Protein AF-A0A349UN51-F1 (afdb_monomer_lite)

pLDDT: mean 89.56, std 9.27, range [40.03, 98.5]

Secondary structure (DSSP, 8-state):
------------S-HHHHHHHHHHHHT--GGGSHHHHHHHHTTSS---GGG----S-HHHHH----------HHHHHHHHHHHSGGGGGHHHHHSSTTHHHHHHHHHIIIIIIIIIIIIHHHHHHHHHHSHHHHHHHHHS----

Structure (mmCIF, N/CA/C/O backbone):
data_AF-A0A349UN51-F1
#
_entry.id   AF-A0A349UN51-F1
#
loop_
_atom_site.group_PDB
_atom_site.id
_atom_site.type_symbol
_atom_site.label_atom_id
_atom_site.label_alt_id
_atom_site.label_comp_id
_atom_site.label_asym_id
_atom_site.label_entity_id
_atom_site.label_seq_id
_atom_site.pdbx_PDB_ins_code
_atom_site.Cartn_x
_atom_site.Cartn_y
_atom_site.Cartn_z
_atom_site.occupancy
_atom_site.B_iso_or_equiv
_atom_site.auth_seq_id
_atom_site.auth_comp_id
_atom_site.auth_asym_id
_atom_site.auth_atom_id
_atom_site.pdbx_PDB_model_num
ATOM 1 N N . MET A 1 1 ? 12.388 2.501 -4.720 1.00 66.38 1 MET A N 1
ATOM 2 C CA . MET A 1 1 ? 11.658 2.375 -3.442 1.00 66.38 1 MET A CA 1
ATOM 3 C C . MET A 1 1 ? 12.653 1.980 -2.362 1.00 66.38 1 MET A C 1
ATOM 5 O O . MET A 1 1 ? 13.549 1.206 -2.678 1.00 66.38 1 MET A O 1
ATOM 9 N N . ILE A 1 2 ? 12.533 2.520 -1.149 1.00 79.75 2 ILE A N 1
ATOM 10 C CA . ILE A 1 2 ? 13.297 2.068 0.024 1.00 79.75 2 ILE A CA 1
ATOM 11 C C . ILE A 1 2 ? 12.302 1.315 0.918 1.00 79.75 2 ILE A C 1
ATOM 13 O O . ILE A 1 2 ? 11.273 1.903 1.251 1.00 79.75 2 ILE A O 1
ATOM 17 N N . PRO A 1 3 ? 12.536 0.034 1.249 1.00 82.56 3 PRO A N 1
ATOM 18 C CA . PRO A 1 3 ? 11.623 -0.718 2.102 1.00 82.56 3 PRO A CA 1
ATOM 19 C C . PRO A 1 3 ? 11.697 -0.217 3.551 1.00 82.56 3 PRO A C 1
ATOM 21 O O . PRO A 1 3 ? 12.785 -0.004 4.082 1.00 82.56 3 PRO A O 1
ATOM 24 N N . VAL A 1 4 ? 10.542 -0.069 4.205 1.00 87.81 4 VAL A N 1
ATOM 25 C CA . VAL A 1 4 ? 10.435 0.271 5.633 1.00 87.81 4 VAL A CA 1
ATOM 26 C C . VAL A 1 4 ? 9.656 -0.841 6.324 1.00 87.81 4 VAL A C 1
ATOM 28 O O . VAL A 1 4 ? 8.556 -1.183 5.902 1.00 87.81 4 VAL A O 1
ATOM 31 N N . THR A 1 5 ? 10.238 -1.428 7.367 1.00 90.69 5 THR A N 1
ATOM 32 C CA . THR A 1 5 ? 9.654 -2.579 8.071 1.00 90.69 5 THR A CA 1
ATOM 33 C C . THR A 1 5 ? 8.882 -2.110 9.301 1.00 90.69 5 THR A C 1
ATOM 35 O O . THR A 1 5 ? 9.416 -1.324 10.082 1.00 90.69 5 THR A O 1
ATOM 38 N N . LYS A 1 6 ? 7.648 -2.603 9.476 1.00 92.69 6 LYS A N 1
ATOM 39 C CA . LYS A 1 6 ? 6.783 -2.298 10.632 1.00 92.69 6 LYS A CA 1
ATOM 40 C C . LYS A 1 6 ? 6.316 -3.519 11.422 1.00 92.69 6 LYS A C 1
ATOM 42 O O . LYS A 1 6 ? 5.948 -3.362 12.572 1.00 92.69 6 LYS A O 1
ATOM 47 N N . ASN A 1 7 ? 6.402 -4.722 10.846 1.00 93.19 7 ASN A N 1
ATOM 48 C CA . ASN A 1 7 ? 6.049 -5.988 11.510 1.00 93.19 7 ASN A CA 1
ATOM 49 C C . ASN A 1 7 ? 4.601 -6.064 12.025 1.00 93.19 7 ASN A C 1
ATOM 51 O O . ASN A 1 7 ? 4.333 -6.796 12.970 1.00 93.19 7 ASN A O 1
ATOM 55 N N . VAL A 1 8 ? 3.674 -5.348 11.384 1.00 94.81 8 VAL A N 1
ATOM 56 C CA . VAL A 1 8 ? 2.242 -5.400 11.698 1.00 94.81 8 VAL A CA 1
ATOM 57 C C . VAL A 1 8 ? 1.509 -6.155 10.595 1.00 94.81 8 VAL A C 1
ATOM 59 O O . VAL A 1 8 ? 1.721 -5.887 9.411 1.00 94.81 8 VAL A O 1
ATOM 62 N N . LEU A 1 9 ? 0.633 -7.079 10.991 1.00 95.19 9 LEU A N 1
ATOM 63 C CA . LEU A 1 9 ? -0.338 -7.722 10.113 1.00 95.19 9 LEU A CA 1
ATOM 64 C C . LEU A 1 9 ? -1.731 -7.209 10.480 1.00 95.19 9 LEU A C 1
ATOM 66 O O . LEU A 1 9 ? -2.155 -7.349 11.623 1.00 95.19 9 LEU A O 1
ATOM 70 N N . LEU A 1 10 ? -2.435 -6.636 9.508 1.00 96.19 10 LEU A N 1
ATOM 71 C CA . LEU A 1 10 ? -3.824 -6.215 9.664 1.00 96.19 10 LEU A CA 1
ATOM 72 C C . LEU A 1 10 ? -4.737 -7.220 8.963 1.00 96.19 10 LEU A C 1
ATOM 74 O O . LEU A 1 10 ? -4.413 -7.709 7.880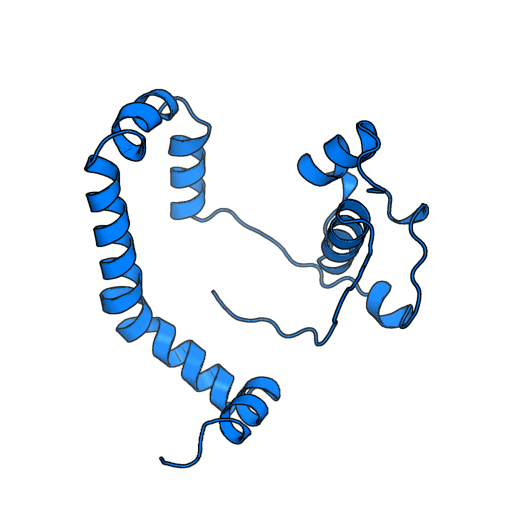 1.00 96.19 10 LEU A O 1
ATOM 78 N N . ALA A 1 11 ? -5.883 -7.509 9.570 1.00 96.81 11 ALA A N 1
ATOM 79 C CA . ALA A 1 11 ? -6.919 -8.353 8.994 1.00 96.81 11 ALA A CA 1
ATOM 80 C C . ALA A 1 11 ? -8.295 -7.804 9.378 1.00 96.81 11 ALA A C 1
ATOM 82 O O . ALA A 1 11 ? -8.501 -7.367 10.506 1.00 96.81 11 ALA A O 1
ATOM 83 N N . SER A 1 12 ? -9.230 -7.826 8.434 1.00 97.12 12 SER A N 1
ATOM 84 C CA . SER A 1 12 ? -10.606 -7.371 8.630 1.00 97.12 12 SER A CA 1
ATOM 85 C C . SER A 1 12 ? -11.520 -8.079 7.637 1.00 97.12 12 SER A C 1
ATOM 87 O O . SER A 1 12 ? -11.098 -8.400 6.526 1.00 97.12 12 SER A O 1
ATOM 89 N N . ALA A 1 13 ? -12.777 -8.287 8.025 1.00 97.00 13 ALA A N 1
ATOM 90 C CA . ALA A 1 13 ? -13.837 -8.673 7.094 1.00 97.00 13 ALA A CA 1
ATOM 91 C C . ALA A 1 13 ? -14.400 -7.463 6.319 1.00 97.00 13 ALA A C 1
ATOM 93 O O . ALA A 1 13 ? -14.981 -7.636 5.251 1.00 97.00 13 ALA A O 1
ATOM 94 N N . ASP A 1 14 ? -14.209 -6.250 6.845 1.00 98.06 14 ASP A N 1
ATOM 95 C CA . ASP A 1 14 ? -14.571 -4.984 6.206 1.00 98.06 14 ASP A CA 1
ATOM 96 C C . ASP A 1 14 ? -13.337 -4.383 5.513 1.00 98.06 14 ASP A C 1
ATOM 98 O O . ASP A 1 14 ? -12.338 -4.041 6.159 1.00 98.06 14 ASP A O 1
ATOM 102 N N . CYS A 1 15 ? -13.415 -4.270 4.185 1.00 96.56 15 CYS A N 1
ATOM 103 C CA . CYS A 1 15 ? -12.338 -3.762 3.340 1.00 96.56 15 CYS A CA 1
ATOM 104 C C . CYS A 1 15 ? -12.100 -2.252 3.483 1.00 96.56 15 CYS A C 1
ATOM 106 O O . CYS A 1 15 ? -10.987 -1.794 3.250 1.00 96.56 15 CYS A O 1
ATOM 108 N N . VAL A 1 16 ? -13.103 -1.476 3.893 1.00 98.31 16 VAL A N 1
ATOM 109 C CA . VAL A 1 16 ? -12.945 -0.038 4.141 1.00 98.31 16 VAL A CA 1
ATOM 110 C C . VAL A 1 16 ? -12.294 0.177 5.504 1.00 98.31 16 VAL A C 1
ATOM 112 O O . VAL A 1 16 ? -11.398 1.011 5.632 1.00 98.31 16 VAL A O 1
ATOM 115 N N . ALA A 1 17 ? -12.680 -0.623 6.501 1.00 98.25 17 ALA A N 1
ATOM 116 C CA . ALA A 1 17 ? -12.132 -0.522 7.850 1.00 98.25 17 ALA A CA 1
ATOM 117 C C . ALA A 1 17 ? -10.625 -0.810 7.894 1.00 98.25 17 ALA A C 1
ATOM 119 O O . ALA A 1 17 ? -9.873 -0.081 8.542 1.00 98.25 17 ALA A O 1
ATOM 120 N N . ILE A 1 18 ? -10.156 -1.836 7.172 1.00 97.62 18 ILE A N 1
ATOM 121 C CA . ILE A 1 18 ? -8.720 -2.155 7.132 1.00 97.62 18 ILE A CA 1
ATOM 122 C C . ILE A 1 18 ? -7.905 -1.045 6.462 1.00 97.62 18 ILE A C 1
ATOM 124 O O . ILE A 1 18 ? -6.843 -0.686 6.970 1.00 97.62 18 ILE A O 1
ATOM 128 N N . ASP A 1 19 ? -8.422 -0.456 5.380 1.00 97.56 19 ASP A N 1
ATOM 129 C CA . ASP A 1 19 ? -7.771 0.656 4.689 1.00 97.56 19 ASP A CA 1
ATOM 130 C C . ASP A 1 19 ? -7.739 1.912 5.569 1.00 97.56 19 ASP A C 1
ATOM 132 O O . ASP A 1 19 ? -6.721 2.605 5.620 1.00 97.56 19 ASP A O 1
ATOM 136 N N . ALA A 1 20 ? -8.813 2.185 6.316 1.00 98.12 20 ALA A N 1
ATOM 137 C CA . ALA A 1 20 ? -8.876 3.299 7.256 1.00 98.12 20 ALA A CA 1
ATOM 138 C C . ALA A 1 20 ? -7.871 3.157 8.406 1.00 98.12 20 ALA A C 1
ATOM 140 O O . ALA A 1 20 ? -7.131 4.098 8.706 1.00 98.12 20 ALA A O 1
ATOM 141 N N . VAL A 1 21 ? -7.784 1.972 9.015 1.00 97.75 21 VAL A N 1
ATOM 142 C CA . VAL A 1 21 ? -6.797 1.692 10.067 1.00 97.75 21 VAL A CA 1
ATOM 143 C C . VAL A 1 21 ? -5.375 1.789 9.511 1.00 97.75 21 VAL A C 1
ATOM 145 O O . VAL A 1 21 ? -4.534 2.461 10.110 1.00 97.75 21 VAL A O 1
ATOM 148 N N . ALA A 1 22 ? -5.109 1.211 8.335 1.00 96.94 22 ALA A N 1
ATOM 149 C CA . ALA A 1 22 ? -3.801 1.295 7.689 1.00 96.94 22 ALA A CA 1
ATOM 150 C C . ALA A 1 22 ? -3.403 2.749 7.378 1.00 96.94 22 ALA A C 1
ATOM 152 O O . ALA A 1 22 ? -2.272 3.149 7.664 1.00 96.94 22 ALA A O 1
ATOM 153 N N . ALA A 1 23 ? -4.321 3.560 6.841 1.00 97.06 23 ALA A N 1
ATOM 154 C CA . ALA A 1 23 ? -4.095 4.980 6.570 1.00 97.06 23 ALA A CA 1
ATOM 155 C C . ALA A 1 23 ? -3.735 5.750 7.849 1.00 97.06 23 ALA A C 1
ATOM 157 O O . ALA A 1 23 ? -2.716 6.447 7.874 1.00 97.06 23 ALA A O 1
ATOM 158 N N . ARG A 1 24 ? -4.503 5.552 8.929 1.00 97.12 24 ARG A N 1
ATOM 159 C CA . ARG A 1 24 ? -4.241 6.165 10.240 1.00 97.12 24 ARG A CA 1
ATOM 160 C C . ARG A 1 24 ? -2.874 5.771 10.795 1.00 97.12 24 ARG A C 1
ATOM 162 O O . ARG A 1 24 ? -2.120 6.649 11.212 1.00 97.12 24 ARG A O 1
ATOM 169 N N . MET A 1 25 ? -2.527 4.482 10.756 1.00 97.25 25 MET A N 1
ATOM 170 C CA . MET A 1 25 ? -1.227 3.985 11.231 1.00 97.25 25 MET A CA 1
ATOM 171 C C . MET A 1 25 ? -0.060 4.542 10.412 1.00 97.25 25 MET A C 1
ATOM 173 O O . MET A 1 25 ? 0.984 4.897 10.960 1.00 97.25 25 MET A O 1
ATOM 177 N N . MET A 1 26 ? -0.242 4.705 9.099 1.00 96.06 26 MET A N 1
ATOM 178 C CA . MET A 1 26 ? 0.733 5.380 8.239 1.00 96.06 26 MET A CA 1
ATOM 179 C C . MET A 1 26 ? 0.849 6.889 8.520 1.00 96.06 26 MET A C 1
ATOM 181 O O . MET A 1 26 ? 1.828 7.506 8.101 1.00 96.06 26 MET A O 1
ATOM 185 N N . GLY A 1 27 ? -0.079 7.472 9.281 1.00 95.69 27 GLY A N 1
ATOM 186 C CA . GLY A 1 27 ? -0.089 8.883 9.663 1.00 95.69 27 GLY A CA 1
ATOM 187 C C . GLY A 1 27 ? -0.921 9.781 8.748 1.00 95.69 27 GLY A C 1
ATOM 188 O O . GLY A 1 27 ? -0.769 11.000 8.804 1.00 95.69 27 GLY A O 1
ATOM 189 N N . PHE A 1 28 ? -1.784 9.199 7.915 1.00 96.12 28 PHE A N 1
ATOM 190 C CA . PHE A 1 28 ? -2.723 9.926 7.066 1.00 96.12 28 PHE A CA 1
ATOM 191 C C . PHE A 1 28 ? -4.092 10.060 7.739 1.00 96.12 28 PHE A C 1
ATOM 193 O O . PHE A 1 28 ? -4.446 9.264 8.607 1.00 96.12 28 PHE A O 1
ATOM 200 N N . ASP A 1 29 ? -4.870 11.057 7.316 1.00 95.88 29 ASP A N 1
ATOM 201 C CA . ASP A 1 29 ? -6.291 11.161 7.657 1.00 95.88 29 ASP A CA 1
ATOM 202 C C . ASP A 1 29 ? -7.100 10.217 6.745 1.00 95.88 29 ASP A C 1
ATOM 204 O O . ASP A 1 29 ? -7.156 10.464 5.533 1.00 95.88 29 ASP A O 1
ATOM 208 N N . PRO A 1 30 ? -7.733 9.151 7.279 1.00 97.00 30 PRO A N 1
ATOM 209 C CA . PRO A 1 30 ? -8.507 8.204 6.479 1.00 97.00 30 PRO A CA 1
ATOM 210 C C . PRO A 1 30 ? -9.613 8.874 5.664 1.00 97.00 30 PRO A C 1
ATOM 212 O O . PRO A 1 30 ? -9.786 8.571 4.485 1.00 97.00 30 PRO A O 1
ATOM 215 N N . MET A 1 31 ? -10.326 9.832 6.257 1.00 97.38 31 MET A N 1
ATOM 216 C CA . MET A 1 31 ? -11.446 10.511 5.601 1.00 97.38 31 MET A CA 1
ATOM 217 C C . MET A 1 31 ? -10.979 11.595 4.620 1.00 97.38 31 MET A C 1
ATOM 219 O O . MET A 1 31 ? -11.751 12.020 3.760 1.00 97.38 31 MET A O 1
ATOM 223 N N . GLY A 1 32 ? -9.706 11.991 4.682 1.00 95.81 32 GLY A N 1
ATOM 224 C CA . GLY A 1 32 ? -9.054 12.805 3.658 1.00 95.81 32 GLY A CA 1
ATOM 225 C C . GLY A 1 32 ? -8.800 12.048 2.347 1.00 95.81 32 GLY A C 1
ATOM 226 O O . GLY A 1 32 ? -8.598 12.675 1.306 1.00 95.81 32 GLY A O 1
ATOM 227 N N . HIS A 1 33 ? -8.835 10.711 2.361 1.00 94.56 33 HIS A N 1
ATOM 228 C CA . HIS A 1 33 ? -8.710 9.891 1.159 1.00 94.56 33 HIS A CA 1
ATOM 229 C C . HIS A 1 33 ? -10.078 9.616 0.527 1.00 94.56 33 HIS A C 1
ATOM 231 O O . HIS A 1 33 ? -10.910 8.900 1.082 1.00 94.56 33 HIS A O 1
ATOM 237 N N . ASP A 1 34 ? -10.283 10.124 -0.693 1.00 95.31 34 ASP A N 1
ATOM 238 C CA . ASP A 1 34 ? -11.571 10.045 -1.394 1.00 95.31 34 ASP A CA 1
ATOM 239 C C . ASP A 1 34 ? -12.128 8.625 -1.517 1.00 95.31 34 ASP A C 1
ATOM 241 O O . ASP A 1 34 ? -13.333 8.437 -1.405 1.00 95.31 34 ASP A O 1
ATOM 245 N N . PHE A 1 35 ? -11.287 7.615 -1.737 1.00 95.25 35 PHE A N 1
ATOM 246 C CA . PHE A 1 35 ? -11.764 6.240 -1.889 1.00 95.25 35 PHE A CA 1
ATOM 247 C C . PHE A 1 35 ? -12.309 5.657 -0.574 1.00 95.25 35 PHE A C 1
ATOM 249 O O . PHE A 1 35 ? -13.360 5.022 -0.609 1.00 95.25 35 PHE A O 1
ATOM 256 N N . ILE A 1 36 ? -11.673 5.935 0.572 1.00 97.88 36 ILE A N 1
ATOM 257 C CA . ILE A 1 36 ? -12.162 5.523 1.902 1.00 97.88 36 ILE A CA 1
ATOM 258 C C . ILE A 1 36 ? -13.439 6.293 2.230 1.00 97.88 36 ILE A C 1
ATOM 260 O O . ILE A 1 36 ? -14.475 5.698 2.529 1.00 97.88 36 ILE A O 1
ATOM 264 N N . ARG A 1 37 ? -13.389 7.624 2.097 1.00 98.38 37 ARG A N 1
ATOM 265 C CA . ARG A 1 37 ? -14.515 8.507 2.397 1.00 98.38 37 ARG A CA 1
ATOM 266 C C . ARG A 1 37 ? -15.752 8.158 1.572 1.00 98.38 37 ARG A C 1
ATOM 268 O O . ARG A 1 37 ? -16.826 7.979 2.135 1.00 98.38 37 ARG A O 1
ATOM 275 N N . LEU A 1 38 ? -15.615 8.020 0.252 1.00 98.25 38 LEU A N 1
ATOM 276 C CA . LEU A 1 38 ? -16.740 7.702 -0.631 1.00 98.25 38 LEU A CA 1
ATOM 277 C C . LEU A 1 38 ? -17.289 6.291 -0.399 1.00 98.25 38 LEU A C 1
ATOM 279 O O . LEU A 1 38 ? -18.484 6.079 -0.595 1.00 98.25 38 LEU A O 1
ATOM 283 N N . ALA A 1 39 ? -16.451 5.317 -0.030 1.00 98.12 39 ALA A N 1
ATOM 284 C CA . ALA A 1 39 ? -16.924 3.976 0.306 1.00 98.12 39 ALA A CA 1
ATOM 285 C C . ALA A 1 39 ? -17.747 3.991 1.603 1.00 98.12 39 ALA A C 1
ATOM 287 O O . ALA A 1 39 ? -18.840 3.424 1.638 1.00 98.12 39 ALA A O 1
ATOM 288 N N . HIS A 1 40 ? -17.275 4.721 2.616 1.00 98.38 40 HIS A N 1
ATOM 289 C CA . HIS A 1 40 ? -17.994 4.921 3.870 1.00 98.38 40 HIS A CA 1
ATOM 290 C C . HIS A 1 40 ? -19.322 5.664 3.680 1.00 98.38 40 HIS A C 1
ATOM 292 O O . HIS A 1 40 ? -20.367 5.177 4.101 1.00 98.38 40 HIS A O 1
ATOM 298 N N . GLU A 1 41 ? -19.315 6.796 2.969 1.00 98.00 41 GLU A N 1
ATOM 299 C CA . GLU A 1 41 ? -20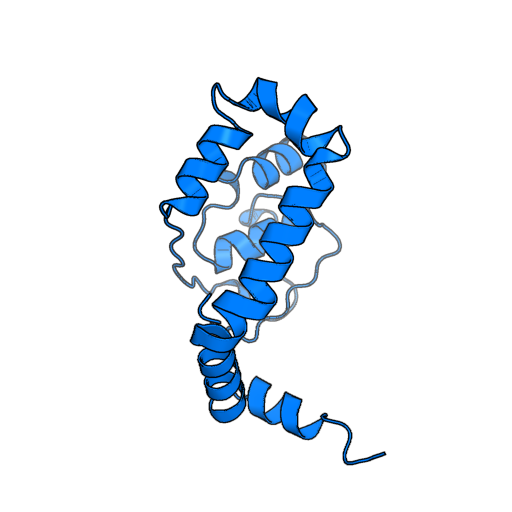.524 7.581 2.669 1.00 98.00 41 GLU A CA 1
ATOM 300 C C . GLU A 1 41 ? -21.582 6.776 1.893 1.00 98.00 41 GLU A C 1
ATOM 302 O O . GLU A 1 41 ? -22.774 7.065 1.979 1.00 98.00 41 GLU A O 1
ATOM 307 N N . ARG A 1 42 ? -21.160 5.755 1.137 1.00 98.00 42 ARG A N 1
ATOM 308 C CA . ARG A 1 42 ? -22.047 4.846 0.394 1.00 98.00 42 ARG A CA 1
ATOM 309 C C . ARG A 1 42 ? -22.453 3.596 1.178 1.00 98.00 42 ARG A C 1
ATOM 311 O O . ARG A 1 42 ? -23.161 2.762 0.620 1.00 98.00 42 ARG A O 1
ATOM 318 N N . GLY A 1 43 ? -22.013 3.447 2.428 1.00 97.44 43 GLY A N 1
ATOM 319 C CA . GLY A 1 43 ? -22.319 2.283 3.262 1.00 97.44 43 GLY A CA 1
ATOM 320 C C . GLY A 1 43 ? -21.666 0.983 2.784 1.00 97.44 43 GLY A C 1
ATOM 321 O O . GLY A 1 43 ? -22.192 -0.092 3.052 1.00 97.44 43 GLY A O 1
ATOM 322 N N . LEU A 1 44 ? -20.547 1.066 2.054 1.00 97.69 44 LEU A N 1
ATOM 323 C CA . LEU A 1 44 ? -19.795 -0.107 1.581 1.00 97.69 44 LEU A CA 1
ATOM 324 C C . LEU A 1 44 ? -18.831 -0.667 2.643 1.00 97.69 44 LEU A C 1
ATOM 326 O O . LEU A 1 44 ? -18.229 -1.713 2.421 1.00 97.69 44 LEU A O 1
ATOM 330 N N . GLY A 1 45 ? -18.691 0.034 3.769 1.00 97.81 45 GLY A N 1
ATOM 331 C CA . GLY A 1 45 ? -17.868 -0.324 4.921 1.00 97.81 45 GLY A CA 1
ATOM 332 C C . GLY A 1 45 ? -17.629 0.890 5.822 1.00 97.81 45 GLY A C 1
ATOM 333 O O . GLY A 1 45 ? -18.158 1.981 5.575 1.00 97.81 45 GLY A O 1
ATOM 334 N N . THR A 1 46 ? -16.822 0.727 6.863 1.00 98.50 46 THR A N 1
ATOM 335 C CA . THR A 1 46 ? -16.588 1.761 7.880 1.00 98.50 46 THR A CA 1
ATOM 336 C C . THR A 1 46 ? -15.246 2.461 7.666 1.00 98.50 46 THR A C 1
ATOM 338 O O . THR A 1 46 ? -14.196 1.854 7.818 1.00 98.50 46 THR A O 1
ATOM 341 N N . GLY A 1 47 ? -15.260 3.753 7.315 1.00 97.62 47 GLY A N 1
ATOM 342 C CA . GLY A 1 47 ? -14.042 4.544 7.071 1.00 97.62 47 GLY A CA 1
ATOM 343 C C . GLY A 1 47 ? -13.586 5.408 8.248 1.00 97.62 47 GLY A C 1
ATOM 344 O O . GLY A 1 47 ? -12.456 5.894 8.256 1.00 97.62 47 GLY A O 1
ATOM 345 N N . ARG A 1 48 ? -14.454 5.617 9.242 1.00 97.81 48 ARG A N 1
ATOM 346 C CA . ARG A 1 48 ? -14.150 6.405 10.442 1.00 97.81 48 ARG A CA 1
ATOM 347 C C . ARG A 1 48 ? -13.538 5.520 11.507 1.00 97.81 48 ARG A C 1
ATOM 349 O O . ARG A 1 48 ? -14.150 4.544 11.926 1.00 97.81 48 ARG A O 1
ATOM 356 N N . THR A 1 49 ? -12.344 5.870 11.964 1.00 95.06 49 THR A N 1
ATOM 357 C CA . THR A 1 49 ? -11.576 5.024 12.883 1.00 95.06 49 THR A CA 1
ATOM 358 C C . THR A 1 49 ? -12.197 4.889 14.265 1.00 95.06 49 THR A C 1
ATOM 360 O O . THR A 1 49 ? -11.953 3.900 14.942 1.00 95.06 49 THR A O 1
ATOM 363 N N . GLU A 1 50 ? -13.036 5.839 14.665 1.00 95.75 50 GLU A N 1
ATOM 364 C CA . GLU A 1 50 ? -13.751 5.834 15.944 1.00 95.75 50 GLU A CA 1
ATOM 365 C C . GLU A 1 50 ? -14.918 4.834 15.947 1.00 95.75 50 GLU A C 1
ATOM 367 O O . GLU A 1 50 ? -15.404 4.452 17.008 1.00 95.75 50 GLU A O 1
ATOM 372 N N . GLU A 1 51 ? -15.365 4.416 14.761 1.00 97.25 51 GLU A N 1
ATOM 373 C CA . GLU A 1 51 ? -16.450 3.454 14.549 1.00 97.25 51 GLU A CA 1
ATOM 374 C C . GLU A 1 51 ? -15.913 2.024 14.326 1.00 97.25 51 GLU A C 1
ATOM 376 O O . GLU A 1 51 ? -16.692 1.095 14.117 1.00 97.25 51 GLU A O 1
ATOM 381 N N . ILE A 1 52 ? -14.587 1.834 14.361 1.00 97.25 52 ILE A N 1
ATOM 382 C CA . ILE A 1 52 ? -13.922 0.549 14.113 1.00 97.25 52 ILE A CA 1
ATOM 383 C C . ILE A 1 52 ? -13.439 -0.044 15.437 1.00 97.25 52 ILE A C 1
ATOM 385 O O . ILE A 1 52 ? -12.652 0.562 16.163 1.00 97.25 52 ILE A O 1
ATOM 389 N N . GLU A 1 53 ? -13.862 -1.273 15.723 1.00 97.19 53 GLU A N 1
ATOM 390 C CA . GLU A 1 53 ? -13.333 -2.055 16.836 1.00 97.19 53 GLU A CA 1
ATOM 391 C C . GLU A 1 53 ? -12.008 -2.718 16.438 1.00 97.19 53 GLU A C 1
ATOM 393 O O . GLU A 1 53 ? -11.933 -3.456 15.454 1.00 97.19 53 GLU A O 1
ATOM 398 N N . ILE A 1 54 ? -10.957 -2.482 17.225 1.00 96.88 54 ILE A N 1
ATOM 399 C CA . ILE A 1 54 ? -9.679 -3.178 17.071 1.00 96.88 54 ILE A CA 1
ATOM 400 C C . ILE A 1 54 ? -9.659 -4.377 18.011 1.00 96.88 54 ILE A C 1
ATOM 402 O O . ILE A 1 54 ? -9.593 -4.229 19.231 1.00 96.88 54 ILE A O 1
ATOM 406 N N . VAL A 1 55 ? -9.668 -5.570 17.423 1.00 94.62 55 VAL A N 1
ATOM 407 C CA . VAL A 1 55 ? -9.489 -6.831 18.144 1.00 94.62 55 VAL A CA 1
ATOM 408 C C . VAL A 1 55 ? -8.038 -7.279 17.978 1.00 94.62 55 VAL A C 1
ATOM 410 O O . VAL A 1 55 ? -7.558 -7.434 16.857 1.00 94.62 55 VAL A O 1
ATOM 413 N N . GLY A 1 56 ? -7.333 -7.494 19.089 1.00 93.94 56 GLY A N 1
ATOM 414 C CA . GLY A 1 56 ? -5.928 -7.906 19.094 1.00 93.94 56 GLY A CA 1
ATOM 415 C C . GLY A 1 56 ? -5.016 -6.850 19.709 1.00 93.94 56 GLY A C 1
ATOM 416 O O . GLY A 1 56 ? -5.293 -6.350 20.798 1.00 93.94 56 GLY A O 1
ATOM 417 N N . ASP A 1 57 ? -3.906 -6.550 19.036 1.00 94.38 57 ASP A N 1
ATOM 418 C CA . ASP A 1 57 ? -2.888 -5.628 19.542 1.00 94.38 57 ASP A CA 1
ATOM 419 C C . ASP A 1 57 ? -3.306 -4.161 19.338 1.00 94.38 57 ASP A C 1
ATOM 421 O O . ASP A 1 57 ? -3.109 -3.563 18.275 1.00 94.38 57 ASP A O 1
ATOM 425 N N . GLY A 1 58 ? -3.919 -3.588 20.376 1.00 92.94 58 GLY A N 1
ATOM 426 C CA . GLY A 1 58 ? -4.336 -2.187 20.395 1.00 92.94 58 GLY A CA 1
ATOM 427 C C . GLY A 1 58 ? -3.172 -1.194 20.427 1.00 92.94 58 GLY A C 1
ATOM 428 O O . GLY A 1 58 ? -3.320 -0.085 19.910 1.00 92.94 58 GLY A O 1
ATOM 429 N N . ASP A 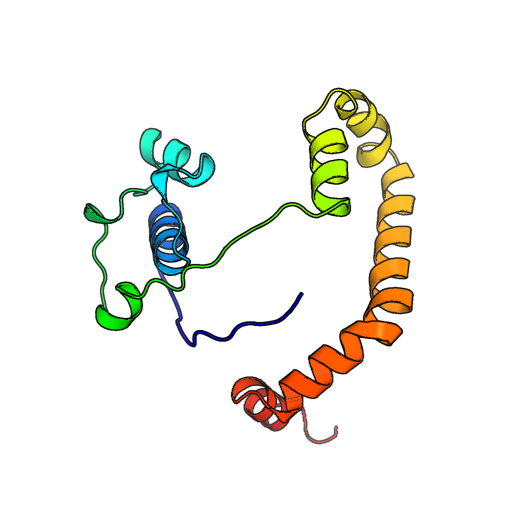1 59 ? -2.014 -1.584 20.969 1.00 93.31 59 ASP A N 1
ATOM 430 C CA . ASP A 1 59 ? -0.837 -0.715 21.047 1.00 93.31 59 ASP A CA 1
ATOM 431 C C . ASP A 1 59 ? -0.235 -0.524 19.652 1.00 93.31 59 ASP A C 1
ATOM 433 O O . ASP A 1 59 ? 0.001 0.611 19.227 1.00 93.31 59 ASP A O 1
ATOM 437 N N . ALA A 1 60 ? -0.093 -1.614 18.890 1.00 92.75 60 ALA A N 1
ATOM 438 C CA . ALA A 1 60 ? 0.334 -1.556 17.494 1.00 92.75 60 ALA A CA 1
ATOM 439 C C . ALA A 1 60 ? -0.628 -0.708 16.645 1.00 92.75 60 ALA A C 1
ATOM 441 O O . ALA A 1 60 ? -0.195 0.127 15.849 1.00 92.75 60 ALA A O 1
ATOM 442 N N . ALA A 1 61 ? -1.941 -0.866 16.839 1.00 93.19 61 ALA A N 1
ATOM 443 C CA . ALA A 1 61 ? -2.956 -0.093 16.120 1.00 93.19 61 ALA A CA 1
ATOM 444 C C . ALA A 1 61 ? -2.984 1.403 16.499 1.00 93.19 61 ALA A C 1
ATOM 446 O O . ALA A 1 61 ? -3.541 2.223 15.761 1.00 93.19 61 ALA A O 1
ATOM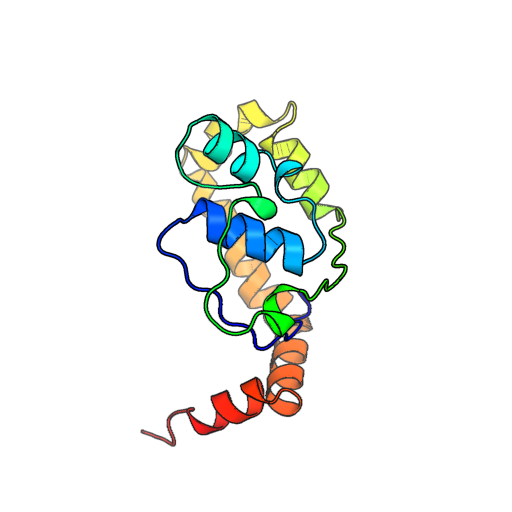 447 N N . ALA A 1 62 ? -2.412 1.780 17.644 1.00 93.69 62 ALA A N 1
ATOM 448 C CA . ALA A 1 62 ? -2.290 3.168 18.084 1.00 93.69 62 ALA A CA 1
ATOM 449 C C . ALA A 1 62 ? -1.032 3.870 17.545 1.00 93.69 62 ALA A C 1
ATOM 451 O O . ALA A 1 62 ? -0.911 5.092 17.687 1.00 93.69 62 ALA A O 1
ATOM 452 N N . GLU A 1 63 ? -0.110 3.140 16.911 1.00 95.88 63 GLU A N 1
ATOM 453 C CA . GLU A 1 63 ? 1.076 3.733 16.302 1.00 95.88 63 GLU A CA 1
ATOM 454 C C . GLU A 1 63 ? 0.721 4.750 15.208 1.00 95.88 63 GLU A C 1
ATOM 456 O O . GLU A 1 63 ? -0.266 4.627 14.484 1.00 95.88 63 GLU A O 1
ATOM 461 N N . ASN A 1 64 ? 1.584 5.755 15.048 1.00 95.44 64 ASN A N 1
ATOM 462 C CA . ASN A 1 64 ? 1.532 6.693 13.935 1.00 95.44 64 ASN A CA 1
ATOM 463 C C . ASN A 1 64 ? 2.936 6.847 13.350 1.00 95.44 64 ASN A C 1
ATOM 465 O O . ASN A 1 64 ? 3.827 7.444 13.961 1.00 95.44 64 ASN A O 1
ATOM 469 N N . TRP A 1 65 ? 3.139 6.292 12.159 1.00 95.69 65 TRP A N 1
ATOM 470 C CA . TRP A 1 65 ? 4.447 6.220 11.513 1.00 95.69 65 TRP A CA 1
ATOM 471 C C . TRP A 1 65 ? 4.874 7.512 10.828 1.00 95.69 65 TRP A C 1
ATOM 473 O O . TRP A 1 65 ? 6.035 7.603 10.425 1.00 95.69 65 TRP A O 1
ATOM 483 N N . ARG A 1 66 ? 3.970 8.498 10.725 1.00 94.88 66 ARG A N 1
ATOM 484 C CA . ARG A 1 66 ? 4.226 9.823 10.142 1.00 94.88 66 ARG A CA 1
ATOM 485 C C . ARG A 1 66 ? 4.887 9.727 8.770 1.00 94.88 66 ARG A C 1
ATOM 487 O O . ARG A 1 66 ? 5.881 10.396 8.486 1.00 94.88 66 ARG A O 1
ATOM 494 N N . PHE A 1 67 ? 4.372 8.838 7.928 1.00 93.44 67 PHE A N 1
ATOM 495 C CA . PHE A 1 67 ? 4.842 8.751 6.561 1.00 93.44 67 PHE A CA 1
ATOM 496 C C . PHE A 1 67 ? 4.427 9.992 5.786 1.00 93.44 67 PHE A C 1
ATOM 498 O O . PHE A 1 67 ? 3.362 10.572 5.980 1.00 93.44 67 PHE A O 1
ATOM 505 N N . HIS A 1 68 ? 5.304 10.384 4.872 1.00 87.00 68 HIS A N 1
ATOM 506 C CA . HIS A 1 68 ? 5.068 11.492 3.972 1.00 87.00 68 HIS A CA 1
ATOM 507 C C . HIS A 1 68 ? 5.215 10.994 2.544 1.00 87.00 68 HIS A C 1
ATOM 509 O O . HIS A 1 68 ? 6.232 10.409 2.169 1.00 87.00 68 HIS A O 1
ATOM 515 N N . THR A 1 69 ? 4.189 11.239 1.741 1.00 79.31 69 THR A N 1
ATOM 516 C CA . THR A 1 69 ? 4.234 11.036 0.296 1.00 79.31 69 THR A CA 1
ATOM 517 C C . THR A 1 69 ? 4.521 12.366 -0.381 1.00 79.31 69 THR A C 1
ATOM 519 O O . THR A 1 69 ? 3.909 13.376 -0.043 1.00 79.31 69 THR A O 1
ATOM 522 N N . GLY A 1 70 ? 5.431 12.365 -1.350 1.00 74.00 70 GLY A N 1
ATOM 523 C CA . GLY A 1 70 ? 5.710 13.519 -2.198 1.00 74.00 70 GLY A CA 1
ATOM 524 C C . GLY A 1 70 ? 5.529 13.166 -3.666 1.00 74.00 70 GLY A C 1
ATOM 525 O O . GLY A 1 70 ? 5.629 11.998 -4.049 1.00 74.00 70 GLY A O 1
ATOM 526 N N . ASP A 1 71 ? 5.292 14.183 -4.487 1.00 72.25 71 ASP A N 1
ATOM 527 C CA . ASP A 1 71 ? 5.306 14.025 -5.933 1.00 72.25 71 ASP A CA 1
ATOM 528 C C . ASP A 1 71 ? 6.730 14.159 -6.473 1.00 72.25 71 ASP A C 1
ATOM 530 O O . ASP A 1 71 ? 7.447 15.114 -6.177 1.00 72.25 71 ASP A O 1
ATOM 534 N N . ASN A 1 72 ? 7.148 13.186 -7.278 1.00 77.12 72 ASN A N 1
ATOM 535 C CA . ASN A 1 72 ? 8.375 13.269 -8.057 1.00 77.12 72 ASN A CA 1
ATOM 536 C C . ASN A 1 72 ? 8.036 13.591 -9.521 1.00 77.12 72 ASN A C 1
ATOM 538 O O . ASN A 1 72 ? 6.879 13.546 -9.931 1.00 77.12 72 ASN A O 1
ATOM 542 N N . ALA A 1 73 ? 9.044 13.907 -10.337 1.00 70.81 73 ALA A N 1
ATOM 543 C CA . ALA A 1 73 ? 8.822 14.280 -11.737 1.00 70.81 73 ALA A CA 1
ATOM 544 C C . ALA A 1 73 ? 8.001 13.231 -12.515 1.00 70.81 73 ALA A C 1
ATOM 546 O O . ALA A 1 73 ? 7.138 13.591 -13.313 1.00 70.81 73 ALA A O 1
ATOM 547 N N . ALA A 1 74 ? 8.214 11.941 -12.240 1.00 71.62 74 ALA A N 1
ATOM 548 C CA . ALA A 1 74 ? 7.469 10.864 -12.880 1.00 71.62 74 ALA A CA 1
ATOM 549 C C . ALA A 1 74 ? 6.004 10.798 -12.409 1.00 71.62 74 ALA A C 1
ATOM 551 O O . ALA A 1 74 ? 5.114 10.637 -13.242 1.00 71.62 74 ALA A O 1
ATOM 552 N N . SER A 1 75 ? 5.726 10.969 -11.110 1.00 71.56 75 SER A N 1
ATOM 553 C CA . SER A 1 75 ? 4.352 10.972 -10.589 1.00 71.56 75 SER A CA 1
ATOM 554 C C . SER A 1 75 ? 3.576 12.205 -11.048 1.00 71.56 75 SER A C 1
ATOM 556 O O . SER A 1 75 ? 2.408 12.082 -11.412 1.00 71.56 75 SER A O 1
ATOM 558 N N . SER A 1 76 ? 4.225 13.368 -11.132 1.00 75.12 76 SER A N 1
ATOM 559 C CA . SER A 1 76 ? 3.619 14.602 -11.643 1.00 75.12 76 SER A CA 1
ATOM 560 C C . SER A 1 76 ? 3.255 14.498 -13.125 1.00 75.12 76 SER A C 1
ATOM 562 O O . SER A 1 76 ? 2.130 14.823 -13.508 1.00 75.12 76 SER A O 1
ATOM 564 N N . VAL A 1 77 ? 4.169 13.993 -13.965 1.00 77.50 77 VAL A N 1
ATOM 565 C CA . VAL A 1 77 ? 3.887 13.745 -15.391 1.00 77.50 77 VAL A CA 1
ATOM 566 C C . VAL A 1 77 ? 2.798 12.684 -15.544 1.00 77.50 77 VAL A C 1
ATOM 568 O O . VAL A 1 77 ? 1.875 12.864 -16.336 1.00 77.50 77 VAL A O 1
ATOM 571 N N . GLY A 1 78 ? 2.848 11.617 -14.743 1.00 73.69 78 GLY A N 1
ATOM 572 C CA . GLY A 1 78 ? 1.809 10.591 -14.704 1.00 73.69 78 GLY A CA 1
ATOM 573 C C . GLY A 1 78 ? 0.433 11.178 -14.395 1.00 73.69 78 GLY A C 1
ATOM 574 O O . GLY A 1 78 ? -0.504 10.959 -15.157 1.00 73.69 78 GLY A O 1
ATOM 575 N N . LYS A 1 79 ? 0.311 12.000 -13.346 1.00 76.56 79 LYS A N 1
ATOM 576 C CA . LYS A 1 79 ? -0.943 12.684 -12.988 1.00 76.56 79 LYS A CA 1
ATOM 577 C C . LYS A 1 79 ? -1.441 13.602 -14.106 1.00 76.56 79 LYS A C 1
ATOM 579 O O . LYS A 1 79 ? -2.634 13.594 -14.398 1.00 76.56 79 LYS A O 1
ATOM 584 N N . LEU A 1 80 ? -0.551 14.338 -14.775 1.00 79.19 80 LEU A N 1
ATOM 585 C CA . LEU A 1 80 ? -0.912 15.198 -15.907 1.00 79.19 80 LEU A CA 1
ATOM 586 C C . LEU A 1 80 ? -1.440 14.394 -17.107 1.00 79.19 80 LEU A C 1
ATOM 588 O O . LEU A 1 80 ? -2.429 14.782 -17.728 1.00 79.19 80 LEU A O 1
ATOM 592 N N . MET A 1 81 ? -0.806 13.264 -17.418 1.00 76.00 81 MET A N 1
ATOM 593 C CA . MET A 1 81 ? -1.243 12.361 -18.486 1.00 76.00 81 MET A CA 1
ATOM 594 C C . MET A 1 81 ? -2.546 11.633 -18.129 1.00 76.00 81 MET A C 1
ATOM 596 O O . MET A 1 81 ? -3.376 11.371 -19.005 1.00 76.00 81 MET A O 1
ATOM 600 N N . TRP A 1 82 ? -2.735 11.299 -16.848 1.00 72.75 82 TRP A N 1
ATOM 601 C CA . TRP A 1 82 ? -3.852 10.471 -16.397 1.00 72.75 82 TRP A CA 1
ATOM 602 C C . TRP A 1 82 ? -5.130 11.265 -16.092 1.00 72.75 82 TRP A C 1
ATOM 604 O O . TRP A 1 82 ? -6.236 10.862 -16.459 1.00 72.75 82 TRP A O 1
ATOM 614 N N . PHE A 1 83 ? -4.978 12.416 -15.442 1.00 79.19 83 PHE A N 1
ATOM 615 C CA . PHE A 1 83 ? -6.081 13.236 -14.939 1.00 79.19 83 PHE A CA 1
ATOM 616 C C . PHE A 1 83 ? -6.126 14.642 -15.557 1.00 79.19 83 PHE A C 1
ATOM 618 O O . PHE A 1 83 ? -7.091 15.368 -15.339 1.00 79.19 83 PHE A O 1
ATOM 625 N N . GLY A 1 84 ? -5.113 15.027 -16.338 1.00 80.44 84 GLY A N 1
ATOM 626 C CA . GLY A 1 84 ? -5.024 16.334 -16.989 1.00 80.44 84 GLY A CA 1
ATOM 627 C C . GLY A 1 84 ? -5.559 16.368 -18.432 1.00 80.44 84 GLY A C 1
ATOM 628 O O . GLY A 1 84 ? -6.207 15.427 -18.898 1.00 80.44 84 GLY A O 1
ATOM 629 N N . PRO A 1 85 ? -5.273 17.446 -19.187 1.00 79.50 85 PRO A N 1
ATOM 630 C CA . PRO A 1 85 ? -5.825 17.673 -20.525 1.00 79.50 85 PRO A CA 1
ATOM 631 C C . PRO A 1 85 ? -5.349 16.652 -21.566 1.00 79.50 85 PRO A C 1
ATOM 633 O O . PRO A 1 85 ? -5.961 16.533 -22.619 1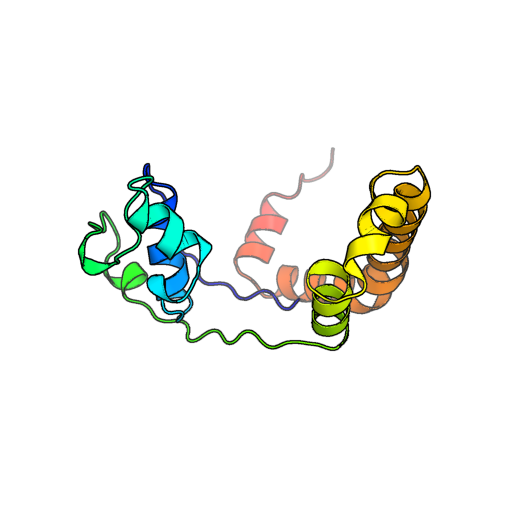.00 79.50 85 PRO A O 1
ATOM 636 N N . LEU A 1 86 ? -4.295 15.882 -21.279 1.00 78.94 86 LEU A N 1
ATOM 637 C CA . LEU A 1 86 ? -3.779 14.818 -22.151 1.00 78.94 86 LEU A CA 1
ATOM 638 C C . LEU A 1 86 ? -4.553 13.496 -22.012 1.00 78.94 86 LEU A C 1
ATOM 640 O O . LEU A 1 86 ? -4.283 12.544 -22.744 1.00 78.94 86 LEU A O 1
ATOM 644 N N . ARG A 1 87 ? -5.571 13.447 -21.140 1.00 75.56 87 ARG A N 1
ATOM 645 C CA . ARG A 1 87 ? -6.441 12.281 -20.933 1.00 75.56 87 ARG A CA 1
ATOM 646 C C . ARG A 1 87 ? -7.077 11.754 -22.222 1.00 75.56 87 ARG A C 1
ATOM 648 O O . ARG A 1 87 ? -7.296 10.552 -22.341 1.00 75.56 87 ARG A O 1
ATOM 655 N N . TRP A 1 88 ? -7.354 12.606 -23.210 1.00 78.94 88 TRP A N 1
ATOM 656 C CA . TRP A 1 88 ? -7.973 12.162 -24.466 1.00 78.94 88 TRP A CA 1
ATOM 657 C C . TRP A 1 88 ? -7.078 11.210 -25.280 1.00 78.94 88 TRP A C 1
ATOM 659 O O . TRP A 1 88 ? -7.594 10.331 -25.972 1.00 78.94 88 TRP A O 1
ATOM 669 N N . PHE A 1 89 ? -5.749 11.302 -25.138 1.00 83.00 89 PHE A N 1
ATOM 670 C CA . PHE A 1 89 ? -4.809 10.373 -25.773 1.00 83.00 89 PHE A CA 1
ATOM 671 C C . PHE A 1 89 ? -4.803 8.982 -25.132 1.00 83.00 89 PHE A C 1
ATOM 673 O O . PHE A 1 89 ? -4.320 8.033 -25.750 1.00 83.00 89 PHE A O 1
ATOM 680 N N . GLN A 1 90 ? -5.366 8.811 -23.931 1.00 82.00 90 GLN A N 1
ATOM 681 C CA . GLN A 1 90 ? -5.385 7.514 -23.243 1.00 82.00 90 GLN A CA 1
ATOM 682 C C . GLN A 1 90 ? -6.079 6.431 -24.057 1.00 82.00 90 GLN A C 1
ATOM 684 O O . GLN A 1 90 ? -5.667 5.273 -24.021 1.00 82.00 90 GLN A O 1
ATOM 689 N N . ARG A 1 91 ? -7.121 6.789 -24.818 1.00 81.19 91 ARG A N 1
ATOM 690 C CA . ARG A 1 91 ? -7.808 5.814 -25.667 1.00 81.19 91 ARG A CA 1
ATOM 691 C C . ARG A 1 91 ? -6.865 5.276 -26.745 1.00 81.19 91 ARG A C 1
ATOM 693 O O . ARG A 1 91 ? -6.811 4.072 -26.951 1.00 81.19 91 ARG A O 1
ATOM 700 N N . LEU A 1 92 ? -6.054 6.133 -27.360 1.00 84.62 92 LEU A N 1
ATOM 701 C CA . LEU A 1 92 ? -5.054 5.699 -28.333 1.00 84.62 92 LEU A CA 1
ATOM 702 C C . LEU A 1 92 ? -3.930 4.887 -27.669 1.00 84.62 92 LEU A C 1
ATOM 704 O O . LEU A 1 92 ? -3.572 3.825 -28.163 1.00 84.62 92 LEU A O 1
ATOM 708 N N . MET A 1 93 ? -3.393 5.358 -26.543 1.00 80.62 93 MET A N 1
ATOM 709 C CA . MET A 1 93 ? -2.228 4.742 -25.893 1.00 80.62 93 MET A CA 1
ATOM 710 C C . MET A 1 93 ? -2.540 3.412 -25.189 1.00 80.62 93 MET A C 1
ATOM 712 O O . MET A 1 93 ? -1.686 2.532 -25.168 1.00 80.62 93 MET A O 1
ATOM 716 N N . PHE A 1 94 ? -3.747 3.251 -24.635 1.00 81.12 94 PHE A N 1
ATOM 717 C CA . PHE A 1 94 ? -4.102 2.103 -23.785 1.00 81.12 94 PHE A CA 1
ATOM 718 C C . PHE A 1 94 ? -5.213 1.209 -24.342 1.00 81.12 94 PHE A C 1
ATOM 720 O O . PHE A 1 94 ? -5.384 0.102 -23.847 1.00 81.12 94 PHE A O 1
ATOM 727 N N . HIS A 1 95 ? -5.964 1.650 -25.360 1.00 83.19 95 HIS A N 1
ATOM 728 C CA . HIS A 1 95 ? -7.021 0.835 -25.986 1.00 83.19 95 HIS A CA 1
ATOM 729 C C . HIS A 1 95 ? -6.657 0.404 -27.414 1.00 83.19 95 HIS A C 1
ATOM 731 O O . HIS A 1 95 ? -7.515 -0.038 -28.174 1.00 83.19 95 HIS A O 1
ATOM 737 N N . THR A 1 96 ? -5.383 0.530 -27.786 1.00 89.88 96 THR A N 1
ATOM 738 C CA . THR A 1 96 ? -4.827 -0.010 -29.032 1.00 89.88 96 THR A CA 1
ATOM 739 C C . THR A 1 96 ? -3.569 -0.829 -28.725 1.00 89.88 96 THR A C 1
ATOM 741 O O . THR A 1 96 ? -3.023 -0.704 -27.624 1.00 89.88 96 THR A O 1
ATOM 744 N N . PRO A 1 97 ? -3.048 -1.622 -29.684 1.00 92.62 97 PRO A N 1
ATOM 745 C CA . PRO A 1 97 ? -1.803 -2.375 -29.504 1.00 92.62 97 PRO A CA 1
ATOM 746 C C . PRO A 1 97 ? -0.575 -1.526 -29.132 1.00 92.62 97 PRO A C 1
ATOM 748 O O . PRO A 1 97 ? 0.432 -2.081 -28.702 1.00 92.62 97 PRO A O 1
ATOM 751 N N . ILE A 1 98 ? -0.642 -0.191 -29.233 1.00 90.06 98 ILE A N 1
ATOM 752 C CA . ILE A 1 98 ? 0.405 0.719 -28.739 1.00 90.06 98 ILE A CA 1
ATOM 753 C C . ILE A 1 98 ? 0.719 0.464 -27.254 1.00 90.06 98 ILE A C 1
ATOM 755 O O . ILE A 1 98 ? 1.866 0.632 -26.840 1.00 90.06 98 ILE A O 1
ATOM 759 N N . VAL A 1 99 ? -0.245 -0.023 -26.465 1.00 88.38 99 VAL A N 1
ATOM 760 C CA . VAL A 1 99 ? -0.031 -0.383 -25.054 1.00 88.38 99 VAL A CA 1
ATOM 761 C C . VAL A 1 99 ? 1.145 -1.348 -24.856 1.00 88.38 99 VAL A C 1
ATOM 763 O O . VAL A 1 99 ? 1.881 -1.230 -23.876 1.00 88.38 99 VAL A O 1
ATOM 766 N N . TYR A 1 100 ? 1.396 -2.247 -25.816 1.00 91.12 100 TYR A N 1
ATOM 767 C CA . TYR A 1 100 ? 2.504 -3.201 -25.745 1.00 91.12 100 TYR A CA 1
ATOM 768 C C . TYR A 1 100 ? 3.876 -2.523 -25.770 1.00 91.12 100 TYR A C 1
ATOM 770 O O . TYR A 1 100 ? 4.809 -3.033 -25.153 1.00 91.12 100 TYR A O 1
ATOM 778 N N . LEU A 1 101 ? 4.003 -1.350 -26.401 1.00 90.19 101 LEU A N 1
ATOM 779 C CA . LEU A 1 101 ? 5.237 -0.567 -26.354 1.00 90.19 101 LEU A CA 1
ATOM 780 C C . LEU A 1 101 ? 5.523 -0.069 -24.933 1.00 90.19 101 LEU A C 1
ATOM 782 O O . LEU A 1 101 ? 6.666 -0.125 -24.490 1.00 90.19 101 LEU A O 1
ATOM 786 N N . PHE A 1 102 ? 4.500 0.380 -24.199 1.00 86.50 102 PHE A N 1
ATOM 787 C CA . PHE A 1 102 ? 4.660 0.819 -22.810 1.00 86.50 102 PHE A CA 1
ATOM 788 C C . PHE A 1 102 ? 4.983 -0.343 -21.875 1.00 86.50 102 PHE A C 1
ATOM 790 O O . PHE A 1 102 ? 5.824 -0.190 -20.992 1.00 86.50 102 PHE A O 1
ATOM 797 N N . ILE A 1 103 ? 4.366 -1.508 -22.095 1.00 89.00 103 ILE A N 1
ATOM 798 C CA . ILE A 1 103 ? 4.689 -2.736 -21.357 1.00 89.00 103 ILE A CA 1
ATOM 799 C C . ILE A 1 103 ? 6.156 -3.110 -21.592 1.00 89.00 103 ILE A C 1
ATOM 801 O O . ILE A 1 103 ? 6.894 -3.307 -20.629 1.00 89.00 103 ILE A O 1
ATOM 805 N N . LEU A 1 104 ? 6.603 -3.135 -22.853 1.00 94.12 104 LEU A N 1
ATOM 806 C CA . LEU A 1 104 ? 7.995 -3.423 -23.197 1.00 94.12 104 LEU A CA 1
ATOM 807 C C . LEU A 1 104 ? 8.951 -2.393 -22.586 1.00 94.12 104 LEU A C 1
ATOM 809 O O . LEU A 1 104 ? 9.947 -2.769 -21.978 1.00 94.12 104 LEU A O 1
ATOM 813 N N . ALA A 1 105 ? 8.647 -1.101 -22.710 1.00 91.12 105 ALA A N 1
ATOM 814 C CA . ALA A 1 105 ? 9.469 -0.037 -22.144 1.00 91.12 105 ALA A CA 1
ATOM 815 C C . ALA A 1 105 ? 9.565 -0.143 -20.614 1.00 91.12 105 ALA A C 1
ATOM 817 O O . ALA A 1 105 ? 10.645 0.041 -20.056 1.00 91.12 105 ALA A O 1
ATOM 818 N N . SER A 1 106 ? 8.460 -0.476 -19.942 1.00 89.44 106 SER A N 1
ATOM 819 C CA . SER A 1 106 ? 8.424 -0.704 -18.497 1.00 89.44 106 SER A CA 1
ATOM 820 C C . SER A 1 106 ? 9.271 -1.914 -18.103 1.00 89.44 106 SER A C 1
ATOM 822 O O . SER A 1 106 ? 10.118 -1.781 -17.221 1.00 89.44 106 SER A O 1
ATOM 824 N N . ALA A 1 107 ? 9.128 -3.045 -18.800 1.00 93.06 107 ALA A N 1
ATOM 825 C CA . ALA A 1 107 ? 9.941 -4.238 -18.568 1.00 93.06 107 ALA A CA 1
ATOM 826 C C . ALA A 1 107 ? 11.437 -3.947 -18.773 1.00 93.06 107 ALA A C 1
ATOM 828 O O . ALA A 1 107 ? 12.251 -4.221 -17.897 1.00 93.06 107 ALA A O 1
ATOM 829 N N . VAL A 1 108 ? 11.806 -3.284 -19.876 1.00 95.00 108 VAL A N 1
ATOM 830 C CA . VAL A 1 108 ? 13.197 -2.881 -20.141 1.00 95.00 108 VAL A CA 1
ATOM 831 C C . VAL A 1 108 ? 13.729 -1.972 -19.033 1.00 95.00 108 VAL A C 1
ATOM 833 O O . VAL A 1 108 ? 14.823 -2.196 -18.509 1.00 95.00 108 VAL A O 1
ATOM 836 N N . TYR A 1 109 ? 12.954 -0.959 -18.645 1.00 92.00 109 TYR A N 1
ATOM 837 C CA . TYR A 1 109 ? 13.352 -0.034 -17.594 1.00 92.00 109 TYR A CA 1
ATOM 838 C C . TYR A 1 109 ? 13.543 -0.740 -16.249 1.00 92.00 109 TYR A C 1
ATOM 840 O O . TYR A 1 109 ? 14.562 -0.526 -15.596 1.00 92.00 109 TYR A O 1
ATOM 848 N N . HIS A 1 110 ? 12.599 -1.576 -15.818 1.00 91.00 110 HIS A N 1
ATOM 849 C CA . HIS A 1 110 ? 12.681 -2.224 -14.512 1.00 91.00 110 HIS A CA 1
ATOM 850 C C . HIS A 1 110 ? 13.733 -3.335 -14.482 1.00 91.00 110 HIS A C 1
ATOM 852 O O . HIS A 1 110 ? 14.577 -3.322 -13.583 1.00 91.00 110 HIS A O 1
ATOM 858 N N . ASP A 1 111 ? 13.749 -4.219 -15.478 1.00 92.88 111 ASP A N 1
ATOM 859 C CA . ASP A 1 111 ? 14.537 -5.454 -15.440 1.00 92.88 111 ASP A CA 1
ATOM 860 C C . ASP A 1 111 ? 15.984 -5.249 -15.894 1.00 92.88 111 ASP A C 1
ATOM 862 O O . ASP A 1 111 ? 16.899 -5.851 -15.331 1.00 92.88 111 ASP A O 1
ATOM 866 N N . TYR A 1 112 ? 16.217 -4.374 -16.878 1.00 93.69 112 TYR A N 1
ATOM 867 C CA . TYR A 1 112 ? 17.540 -4.203 -17.491 1.00 93.69 112 TYR A CA 1
ATOM 868 C C . TYR A 1 112 ? 18.237 -2.903 -17.096 1.00 93.69 112 TYR A C 1
ATOM 870 O O . TYR A 1 112 ? 19.466 -2.843 -17.109 1.00 93.69 112 TYR A O 1
ATOM 878 N N . VAL A 1 113 ? 17.489 -1.863 -16.717 1.00 92.81 113 VAL A N 1
ATOM 879 C CA . VAL A 1 113 ? 18.079 -0.576 -16.320 1.00 92.81 113 VAL A CA 1
ATOM 880 C C . VAL A 1 113 ? 18.094 -0.432 -14.804 1.00 92.81 113 VAL A C 1
ATOM 882 O O . VAL A 1 113 ? 19.159 -0.379 -14.193 1.00 92.81 113 VAL A O 1
ATOM 885 N N . TRP A 1 114 ? 16.930 -0.368 -14.164 1.00 92.81 114 TRP A N 1
ATOM 886 C CA . TRP A 1 114 ? 16.816 -0.027 -12.750 1.00 92.81 114 TRP A CA 1
ATOM 887 C C . TRP A 1 114 ? 17.301 -1.149 -11.831 1.00 92.81 114 TRP A C 1
ATOM 889 O O . TRP A 1 114 ? 18.091 -0.885 -10.917 1.00 92.81 114 TRP A O 1
ATOM 899 N N . TYR A 1 115 ? 16.862 -2.392 -12.051 1.00 92.06 115 TYR A N 1
ATOM 900 C CA . TYR A 1 115 ? 17.218 -3.501 -11.168 1.00 92.06 115 TYR A CA 1
ATOM 901 C C . TYR A 1 115 ? 18.729 -3.781 -11.164 1.00 92.06 115 TYR A C 1
ATOM 903 O O . TYR A 1 115 ? 19.306 -3.794 -10.074 1.00 92.06 115 TYR A O 1
ATOM 911 N N . PRO A 1 116 ? 19.429 -3.888 -12.311 1.00 94.44 116 PRO A N 1
ATOM 912 C CA . PRO A 1 116 ? 20.864 -4.163 -12.307 1.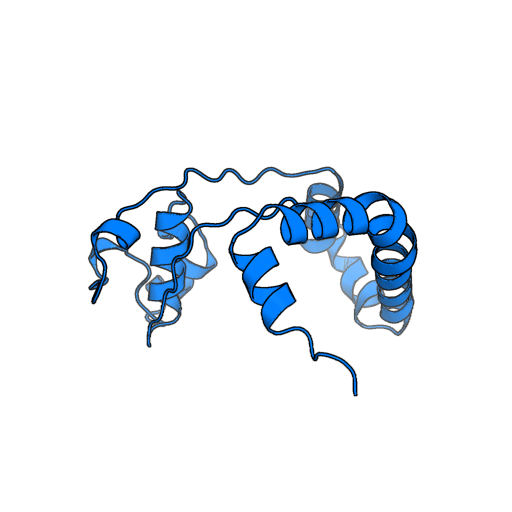00 94.44 116 PRO A CA 1
ATOM 913 C C . PRO A 1 116 ? 21.697 -3.010 -11.737 1.00 94.44 116 PRO A C 1
ATOM 915 O O . PRO A 1 116 ? 22.715 -3.255 -11.094 1.00 94.44 116 PRO A O 1
ATOM 918 N N . THR A 1 117 ? 21.270 -1.756 -11.933 1.00 93.19 117 THR A N 1
ATOM 919 C CA . THR A 1 117 ? 22.055 -0.573 -11.528 1.00 93.19 117 THR A CA 1
ATOM 920 C C . THR A 1 117 ? 21.798 -0.114 -10.093 1.00 93.19 117 THR A C 1
ATOM 922 O O . THR A 1 117 ? 22.714 0.358 -9.419 1.00 93.19 117 THR A O 1
ATOM 925 N N . ARG A 1 118 ? 20.554 -0.202 -9.609 1.00 90.12 118 ARG A N 1
ATOM 926 C CA . ARG A 1 118 ? 20.138 0.320 -8.295 1.00 90.12 118 ARG A CA 1
ATOM 927 C C . ARG A 1 118 ? 19.426 -0.737 -7.458 1.00 90.12 118 ARG A C 1
ATOM 929 O O . ARG A 1 118 ? 19.748 -0.879 -6.279 1.00 90.12 118 ARG A O 1
ATOM 936 N N . GLY A 1 119 ? 18.486 -1.472 -8.052 1.00 90.62 119 GLY A N 1
ATOM 937 C CA . GLY A 1 119 ? 17.615 -2.408 -7.336 1.00 90.62 119 GLY A CA 1
ATOM 938 C C . GLY A 1 119 ? 18.374 -3.534 -6.635 1.00 90.62 119 GLY A C 1
ATOM 939 O O . GLY A 1 119 ? 18.156 -3.767 -5.450 1.00 90.62 119 GLY A O 1
ATOM 940 N N . LYS A 1 120 ? 19.336 -4.162 -7.319 1.00 92.88 120 LYS A N 1
ATOM 941 C CA . LYS A 1 120 ? 20.135 -5.277 -6.793 1.00 92.88 120 LYS A CA 1
ATOM 942 C C . LYS A 1 120 ? 20.871 -4.905 -5.508 1.00 92.88 120 LYS A C 1
ATOM 944 O O . LYS A 1 120 ? 20.904 -5.695 -4.572 1.00 92.88 120 LYS A O 1
ATOM 949 N N . ARG A 1 121 ? 21.413 -3.685 -5.430 1.00 92.62 121 ARG A N 1
ATOM 950 C CA . ARG A 1 121 ? 22.079 -3.195 -4.216 1.00 92.62 121 ARG A CA 1
ATOM 951 C C . ARG A 1 121 ? 21.102 -3.101 -3.044 1.00 92.62 121 ARG A C 1
ATOM 953 O O . ARG A 1 121 ? 21.413 -3.604 -1.975 1.00 92.62 121 ARG A O 1
ATOM 960 N N . VAL A 1 122 ? 19.928 -2.505 -3.265 1.00 91.62 122 VAL A N 1
ATOM 961 C CA . VAL A 1 122 ? 18.891 -2.337 -2.228 1.00 91.62 122 VAL A CA 1
ATOM 962 C C . VAL A 1 122 ? 18.379 -3.693 -1.738 1.00 91.62 122 VAL A C 1
ATOM 964 O O . VAL A 1 122 ? 18.236 -3.896 -0.537 1.00 91.62 122 VAL A O 1
ATOM 967 N N . VAL A 1 123 ? 18.137 -4.635 -2.655 1.00 90.94 123 VAL A N 1
ATOM 968 C CA . VAL A 1 123 ? 17.675 -5.988 -2.306 1.00 90.94 123 VAL A CA 1
ATOM 969 C C . VAL A 1 123 ? 18.736 -6.748 -1.515 1.00 90.94 123 VAL A C 1
ATOM 971 O O . VAL A 1 123 ? 18.413 -7.327 -0.484 1.00 90.94 123 VAL A O 1
ATOM 974 N N . ASN A 1 124 ? 20.000 -6.715 -1.946 1.00 91.81 124 ASN A N 1
ATOM 975 C CA . ASN A 1 124 ? 21.086 -7.398 -1.238 1.00 91.81 124 ASN A CA 1
ATOM 976 C C . ASN A 1 124 ? 21.320 -6.816 0.161 1.00 91.81 124 ASN A C 1
ATOM 978 O O . ASN A 1 124 ? 21.546 -7.562 1.110 1.00 91.81 124 ASN A O 1
ATOM 982 N N . GLU A 1 125 ? 21.245 -5.493 0.298 1.00 92.19 125 GLU A N 1
ATOM 983 C CA . GLU A 1 125 ? 21.349 -4.818 1.591 1.00 92.19 125 GLU A CA 1
ATOM 984 C C . GLU A 1 125 ? 20.198 -5.220 2.521 1.00 92.19 125 GLU A C 1
ATOM 986 O O . GLU A 1 125 ? 20.436 -5.570 3.678 1.00 92.19 125 GLU A O 1
ATOM 991 N N . TRP A 1 126 ? 18.963 -5.255 2.013 1.00 92.06 126 TRP A N 1
ATOM 992 C CA . TRP A 1 126 ? 17.813 -5.743 2.773 1.00 92.06 126 TRP A CA 1
ATOM 993 C C . TRP A 1 126 ? 17.982 -7.213 3.179 1.00 92.06 126 TRP A C 1
ATOM 995 O O . TRP A 1 126 ? 17.806 -7.522 4.354 1.00 92.06 126 TRP A O 1
ATOM 1005 N N . LEU A 1 127 ? 18.396 -8.098 2.263 1.00 91.19 127 LEU A N 1
ATOM 1006 C CA . LEU A 1 127 ? 18.638 -9.519 2.558 1.00 91.19 127 LEU A CA 1
ATOM 1007 C C . LEU A 1 127 ? 19.656 -9.709 3.690 1.00 91.19 127 LEU A C 1
ATOM 1009 O O . LEU A 1 127 ? 19.456 -10.552 4.560 1.00 91.19 127 LEU A O 1
ATOM 1013 N N . ALA A 1 128 ? 20.724 -8.908 3.703 1.00 90.94 128 ALA A N 1
ATOM 1014 C CA . ALA A 1 128 ? 21.780 -9.008 4.705 1.00 90.94 128 ALA A CA 1
ATOM 1015 C C . ALA A 1 128 ? 21.391 -8.411 6.072 1.00 90.94 128 ALA A C 1
ATOM 1017 O O . ALA A 1 128 ? 21.793 -8.928 7.115 1.00 90.94 128 ALA A O 1
ATOM 1018 N N . THR A 1 129 ? 20.640 -7.307 6.087 1.00 91.50 129 THR A N 1
ATOM 1019 C CA . THR A 1 129 ? 20.450 -6.491 7.303 1.00 91.50 129 THR A CA 1
ATOM 1020 C C . THR A 1 129 ? 19.099 -6.710 7.989 1.00 91.50 129 THR A C 1
ATOM 1022 O O . THR A 1 129 ? 19.016 -6.648 9.219 1.00 91.50 129 THR A O 1
ATOM 1025 N N . SER A 1 130 ? 18.046 -7.012 7.226 1.00 91.94 130 SER A N 1
ATOM 1026 C CA . SER A 1 130 ? 16.678 -7.167 7.730 1.00 91.94 130 SER A CA 1
ATOM 1027 C C . SER A 1 130 ? 16.457 -8.531 8.399 1.00 91.94 130 SER A C 1
ATOM 1029 O O . SER A 1 130 ? 16.882 -9.550 7.849 1.00 91.94 130 SER A O 1
ATOM 1031 N N . PRO A 1 131 ? 15.713 -8.605 9.524 1.00 92.44 131 PRO A N 1
ATOM 1032 C CA . PRO A 1 131 ? 15.236 -9.876 10.073 1.00 92.44 131 PRO A CA 1
ATOM 1033 C C . PRO A 1 131 ? 14.461 -10.719 9.050 1.00 92.44 131 PRO A C 1
ATOM 1035 O O . PRO A 1 131 ? 14.685 -11.922 8.961 1.00 92.44 131 PRO A O 1
ATOM 1038 N N . TRP A 1 132 ? 13.621 -10.088 8.223 1.00 91.62 132 TRP A N 1
ATOM 1039 C CA . TRP A 1 132 ? 12.893 -10.771 7.147 1.00 91.62 132 TRP A CA 1
ATOM 1040 C C . TRP A 1 132 ? 13.803 -11.233 6.016 1.00 91.62 132 TRP A C 1
ATOM 1042 O O . TRP A 1 132 ? 13.537 -12.265 5.413 1.00 91.62 132 TRP A O 1
ATOM 1052 N N . GLY A 1 133 ? 14.875 -10.489 5.739 1.00 91.38 133 GLY A N 1
ATOM 1053 C CA . GLY A 1 133 ? 15.883 -10.887 4.761 1.00 91.38 133 GLY A CA 1
ATOM 1054 C C . GLY A 1 133 ? 16.597 -12.171 5.180 1.00 91.38 133 GLY A C 1
ATOM 1055 O O . GLY A 1 133 ? 16.717 -13.100 4.381 1.00 91.38 133 GLY A O 1
ATOM 1056 N N . ARG A 1 134 ? 16.973 -12.255 6.463 1.00 89.94 134 ARG A N 1
ATOM 1057 C CA . ARG A 1 134 ? 17.549 -13.466 7.066 1.00 89.94 134 ARG A CA 1
ATOM 1058 C C . ARG A 1 134 ? 16.573 -14.639 7.030 1.00 89.94 134 ARG A C 1
ATOM 1060 O O . ARG A 1 134 ? 16.929 -15.694 6.522 1.00 89.94 134 ARG A O 1
ATOM 1067 N N . LEU A 1 135 ? 15.333 -14.424 7.473 1.00 91.06 135 LEU A N 1
ATOM 1068 C CA . LEU A 1 135 ? 14.295 -15.455 7.448 1.00 91.06 135 LEU A CA 1
ATOM 1069 C C . LEU A 1 135 ? 14.032 -15.962 6.021 1.00 91.06 135 LEU A C 1
ATOM 1071 O O . LEU A 1 135 ? 13.945 -17.161 5.783 1.00 91.06 135 LEU A O 1
ATOM 1075 N N . PHE A 1 136 ? 13.948 -15.059 5.043 1.00 90.38 136 PHE A N 1
ATOM 1076 C CA . PHE A 1 136 ? 13.763 -15.425 3.640 1.00 90.38 136 PHE A CA 1
ATOM 1077 C C . PHE A 1 136 ? 14.917 -16.289 3.110 1.00 90.38 136 PHE A C 1
ATOM 1079 O O . PHE A 1 136 ? 14.678 -17.248 2.380 1.00 90.38 136 PHE A O 1
ATOM 1086 N N . ALA A 1 137 ? 16.159 -15.981 3.499 1.00 87.38 137 ALA A N 1
ATOM 1087 C CA . ALA A 1 137 ? 17.324 -16.780 3.130 1.00 87.38 137 ALA A CA 1
ATOM 1088 C C . ALA A 1 137 ? 17.299 -18.188 3.753 1.00 87.38 137 ALA A C 1
ATOM 1090 O O . ALA A 1 137 ? 17.749 -19.132 3.109 1.00 87.38 137 ALA A O 1
ATOM 1091 N N . GLU A 1 138 ? 16.741 -18.350 4.957 1.00 88.19 138 GLU A N 1
ATOM 1092 C CA . GLU A 1 138 ? 16.553 -19.666 5.590 1.00 88.19 138 GLU A CA 1
ATOM 1093 C C . GLU A 1 138 ? 15.539 -20.540 4.835 1.00 88.19 138 GLU A C 1
ATOM 1095 O O . GLU A 1 138 ? 15.735 -21.749 4.718 1.00 88.19 138 GLU A O 1
ATOM 1100 N N . TYR A 1 139 ? 14.484 -19.934 4.278 1.00 87.12 139 TYR A N 1
ATOM 1101 C CA . TYR A 1 139 ? 13.481 -20.628 3.461 1.00 87.12 139 TYR A CA 1
ATOM 1102 C C . TYR A 1 139 ? 13.900 -20.846 2.004 1.00 87.12 139 TYR A C 1
ATOM 1104 O O . TYR A 1 139 ? 13.184 -21.529 1.264 1.00 87.12 139 TYR A O 1
ATOM 1112 N N . ALA A 1 140 ? 15.026 -20.274 1.562 1.00 80.19 140 ALA A N 1
ATOM 1113 C CA . ALA A 1 140 ? 15.518 -20.507 0.214 1.00 80.19 140 ALA A CA 1
ATOM 1114 C C . ALA A 1 140 ? 15.778 -22.014 0.042 1.00 80.19 140 ALA A C 1
ATOM 1116 O O . ALA A 1 140 ? 16.473 -22.605 0.874 1.00 80.19 140 ALA A O 1
ATOM 1117 N N . PRO A 1 141 ? 15.218 -22.661 -0.998 1.00 74.81 141 PRO A N 1
ATOM 1118 C CA . PRO A 1 141 ? 15.382 -24.092 -1.181 1.00 74.81 141 PRO A CA 1
ATOM 1119 C C . PRO A 1 141 ? 16.873 -24.425 -1.238 1.00 74.81 141 PRO A C 1
ATOM 1121 O O . PRO A 1 141 ? 17.591 -24.006 -2.147 1.00 74.81 141 PRO A O 1
ATOM 1124 N N . GLN A 1 142 ? 17.338 -25.166 -0.233 1.00 63.88 142 GLN A N 1
ATOM 1125 C CA . GLN A 1 142 ? 18.687 -25.708 -0.180 1.00 63.88 142 GLN A CA 1
ATOM 1126 C C . GLN A 1 142 ? 18.781 -26.768 -1.277 1.00 63.88 142 GLN A C 1
ATOM 1128 O O . GLN A 1 142 ? 18.362 -27.895 -1.056 1.00 63.88 142 GLN A O 1
ATOM 1133 N N . GLY A 1 143 ? 19.230 -26.371 -2.470 1.00 62.00 143 GLY A N 1
ATOM 1134 C CA . GLY A 1 143 ? 19.597 -27.246 -3.587 1.00 62.00 143 GLY A CA 1
ATOM 1135 C C . GLY A 1 143 ? 18.667 -28.438 -3.853 1.00 62.00 143 GLY A C 1
ATOM 1136 O O . GLY A 1 143 ? 18.831 -29.508 -3.271 1.00 62.00 143 GLY A O 1
ATOM 1137 N N . ARG A 1 144 ? 17.768 -28.292 -4.828 1.00 40.03 144 ARG A N 1
ATOM 1138 C CA . ARG A 1 144 ? 17.415 -29.411 -5.711 1.00 40.03 144 ARG A CA 1
ATOM 1139 C C . ARG A 1 144 ? 18.040 -29.171 -7.070 1.00 40.03 144 ARG A C 1
ATOM 1141 O O . ARG A 1 144 ? 17.986 -28.003 -7.514 1.00 40.03 144 ARG A O 1
#

Foldseek 3Di:
DADDDLPDDDDDPQPLQRQLLVCVQQPHHQCVDPVSVVCCVVVSGPNDNVPDDDDDDPVSSPHHNPDDDDDDPVNVVVCCCCVNPVVVCCCVCPVDPVVVVVVVVVCCCVPPNCCVPPVVVSLVCCLVPPPVSVVVVVPDPPDD

Radius of gyration: 20.2 Å; chains: 1; bounding box: 44×47×51 Å

Sequence (144 aa):
MIPVTKNVLLASADCVAIDAVAARMMGFDPMGHDFIRLAHERGLGTGRTEEIEIVGDGDAAAENWRFHTGDNAASSVGKLMWFGPLRWFQRLMFHTPIVYLFILASAVYHDYVWYPTRGKRVVNEWLATSPWGRLFAEYAPQGR